Protein AF-W0BCX4-F1 (afdb_monomer_lite)

Radius of gyration: 20.54 Å; chains: 1; bounding box: 32×26×58 Å

pLDDT: mean 71.46, std 12.43, range [44.62, 90.5]

Structure (mmCIF, N/CA/C/O backbone):
data_AF-W0BCX4-F1
#
_entry.id   AF-W0BCX4-F1
#
loop_
_atom_site.group_PDB
_atom_site.id
_atom_site.type_symbol
_atom_site.label_atom_id
_atom_site.label_alt_id
_atom_site.label_comp_id
_atom_site.label_asym_id
_atom_site.label_entity_id
_atom_site.label_seq_id
_atom_site.pdbx_PDB_ins_code
_atom_site.Cartn_x
_atom_site.Cartn_y
_atom_site.Cartn_z
_atom_site.occupancy
_atom_site.B_iso_or_equiv
_atom_site.auth_seq_id
_atom_site.auth_comp_id
_atom_site.auth_asym_id
_atom_site.auth_atom_id
_atom_site.pdbx_PDB_model_num
ATOM 1 N N . MET A 1 1 ? -10.054 -1.560 -6.297 1.00 82.12 1 MET A N 1
ATOM 2 C CA . MET A 1 1 ? -8.993 -2.156 -5.450 1.00 82.12 1 MET A CA 1
ATOM 3 C C . MET A 1 1 ? -9.048 -1.491 -4.090 1.00 82.12 1 MET A C 1
ATOM 5 O O . MET A 1 1 ? -9.155 -0.272 -4.036 1.00 82.12 1 MET A O 1
ATOM 9 N N . LYS A 1 2 ? -8.957 -2.267 -3.002 1.00 73.25 2 LYS A N 1
ATOM 10 C CA . LYS A 1 2 ? -8.953 -1.707 -1.643 1.00 73.25 2 LYS A CA 1
ATOM 11 C C . LYS A 1 2 ? -7.649 -0.959 -1.394 1.00 73.25 2 LYS A C 1
ATOM 13 O O . LYS A 1 2 ? -6.595 -1.589 -1.286 1.00 73.25 2 LYS A O 1
ATOM 18 N N . SER A 1 3 ? -7.746 0.358 -1.290 1.00 79.62 3 SER A N 1
ATOM 19 C CA . SER A 1 3 ? -6.616 1.248 -1.054 1.00 79.62 3 SER A CA 1
ATOM 20 C C . SER A 1 3 ? -6.802 2.019 0.237 1.00 79.62 3 SER A C 1
ATOM 22 O O . SER A 1 3 ? -7.911 2.377 0.627 1.00 79.62 3 SER A O 1
ATOM 24 N N . LEU A 1 4 ? -5.674 2.289 0.881 1.00 78.69 4 LEU A N 1
ATOM 25 C CA . LEU A 1 4 ? -5.589 3.207 2.000 1.00 78.69 4 LEU A CA 1
ATOM 26 C C . LEU A 1 4 ? -5.492 4.627 1.443 1.00 78.69 4 LEU A C 1
ATOM 28 O O . LEU A 1 4 ? -4.460 5.004 0.891 1.00 78.69 4 LEU A O 1
ATOM 32 N N . VAL A 1 5 ? -6.571 5.394 1.556 1.00 75.44 5 VAL A N 1
ATOM 33 C CA . VAL A 1 5 ? -6.655 6.766 1.048 1.00 75.44 5 VAL A CA 1
ATOM 34 C C . VAL A 1 5 ? -6.749 7.752 2.203 1.00 75.44 5 VAL A C 1
ATOM 36 O O . VAL A 1 5 ? -7.356 7.475 3.240 1.00 75.44 5 VAL A O 1
ATOM 39 N N . LYS A 1 6 ? -6.159 8.935 2.024 1.00 75.44 6 LYS A N 1
ATOM 40 C CA . LYS A 1 6 ? -6.373 10.077 2.916 1.00 75.44 6 LYS A CA 1
ATOM 41 C C . LYS A 1 6 ? -7.499 10.939 2.347 1.00 75.44 6 LYS A C 1
ATOM 43 O O . LYS A 1 6 ? -7.254 12.003 1.791 1.00 75.44 6 LYS A O 1
ATOM 48 N N . ALA A 1 7 ? -8.726 10.431 2.443 1.00 74.38 7 ALA A N 1
ATOM 49 C CA . ALA A 1 7 ? -9.913 11.085 1.894 1.00 74.38 7 ALA A CA 1
ATOM 50 C C . ALA A 1 7 ? -10.274 12.385 2.638 1.00 74.38 7 ALA A C 1
ATOM 52 O O . ALA A 1 7 ? -10.776 13.329 2.033 1.00 74.38 7 ALA A O 1
ATOM 53 N N . LYS A 1 8 ? -9.996 12.460 3.948 1.00 79.50 8 LYS A N 1
ATOM 54 C CA . LYS A 1 8 ? -10.287 13.634 4.783 1.00 79.50 8 LYS A CA 1
ATOM 55 C C . LYS A 1 8 ? -9.016 14.246 5.364 1.00 79.50 8 LYS A C 1
ATOM 57 O O . LYS A 1 8 ? -7.992 13.585 5.529 1.00 79.50 8 LYS A O 1
ATOM 62 N N . ARG A 1 9 ? -9.094 15.538 5.703 1.00 78.75 9 ARG A N 1
ATOM 63 C CA . ARG A 1 9 ? -7.990 16.296 6.325 1.00 78.75 9 ARG A CA 1
ATOM 64 C C . ARG A 1 9 ? -7.765 15.930 7.802 1.00 78.75 9 ARG A C 1
ATOM 66 O O . ARG A 1 9 ? -6.776 16.355 8.389 1.00 78.75 9 ARG A O 1
ATOM 73 N N . GLU A 1 10 ? -8.669 15.145 8.377 1.00 82.75 10 GLU A N 1
ATOM 74 C CA . GLU A 1 10 ? -8.606 14.627 9.742 1.00 82.75 10 GLU A CA 1
ATOM 75 C C . GLU A 1 10 ? -7.475 13.591 9.902 1.00 82.75 10 GLU A C 1
ATOM 77 O O . GLU A 1 10 ? -7.052 12.966 8.924 1.00 82.75 10 GLU A O 1
ATOM 82 N N . PRO A 1 11 ? -6.943 13.399 11.120 1.00 76.00 11 PRO A N 1
ATOM 83 C CA . PRO A 1 11 ? -5.979 12.340 11.384 1.00 76.00 11 PRO A CA 1
ATOM 84 C C . PRO A 1 11 ? -6.655 10.966 11.256 1.00 76.00 11 PRO A C 1
ATOM 86 O O . PRO A 1 11 ? -7.531 10.612 12.040 1.00 76.00 11 PRO A O 1
ATOM 89 N N . GLY A 1 12 ? -6.241 10.191 10.255 1.00 83.19 12 GLY A N 1
ATOM 90 C CA . GLY A 1 12 ? -6.777 8.864 9.970 1.00 83.19 12 GLY A CA 1
ATOM 91 C C . GLY A 1 12 ? -6.384 8.385 8.575 1.00 83.19 12 GLY A C 1
ATOM 92 O O . GLY A 1 12 ? -5.940 9.168 7.735 1.00 83.19 12 GLY A O 1
ATOM 93 N N . ILE A 1 13 ? -6.515 7.081 8.345 1.00 81.19 13 ILE A N 1
ATOM 94 C CA . ILE A 1 13 ? -6.379 6.463 7.026 1.00 81.19 13 ILE A CA 1
ATOM 95 C C . ILE A 1 13 ? -7.617 5.598 6.829 1.00 81.19 13 ILE A C 1
ATOM 97 O O . ILE A 1 13 ? -7.966 4.805 7.705 1.00 81.19 13 ILE A O 1
ATOM 101 N N . TRP A 1 14 ? -8.277 5.757 5.688 1.00 82.81 14 TRP A N 1
ATOM 102 C CA . TRP A 1 14 ? -9.524 5.065 5.385 1.00 82.81 14 TRP A CA 1
ATOM 103 C C . TRP A 1 14 ? -9.292 4.026 4.296 1.00 82.81 14 TRP A C 1
ATOM 105 O O . TRP A 1 14 ? -8.447 4.213 3.422 1.00 82.81 14 TRP A O 1
ATOM 115 N N . MET A 1 15 ? -10.028 2.917 4.365 1.00 84.75 15 MET A N 1
ATOM 116 C CA . MET A 1 15 ? -10.059 1.939 3.282 1.00 84.75 15 MET A CA 1
ATOM 117 C C . MET A 1 15 ? -11.231 2.235 2.363 1.00 84.75 15 MET A C 1
ATOM 119 O O . MET A 1 15 ? -12.383 2.125 2.778 1.00 84.75 15 MET A O 1
ATOM 123 N N . GLU A 1 16 ? -10.923 2.541 1.111 1.00 83.19 16 GLU A N 1
ATOM 124 C CA . GLU A 1 16 ? -11.910 2.748 0.055 1.00 83.19 16 GLU A CA 1
ATOM 125 C C . GLU A 1 16 ? -11.582 1.843 -1.134 1.00 83.19 16 GLU A C 1
ATOM 127 O O . GLU A 1 16 ? -10.432 1.428 -1.319 1.00 83.19 16 GLU A O 1
ATOM 132 N N . ASP A 1 17 ? -12.598 1.487 -1.922 1.00 85.19 17 ASP A N 1
ATOM 133 C CA . ASP A 1 17 ? -12.366 0.794 -3.185 1.00 85.19 17 ASP A CA 1
ATOM 134 C C . ASP A 1 17 ? -12.180 1.829 -4.294 1.00 85.19 17 ASP A C 1
ATOM 136 O O . ASP A 1 17 ? -13.101 2.564 -4.638 1.00 85.19 17 ASP A O 1
ATOM 140 N N . VAL A 1 18 ? -10.958 1.906 -4.815 1.00 83.38 18 VAL A N 1
ATOM 141 C CA . VAL A 1 18 ? -10.570 2.844 -5.874 1.00 83.38 18 VAL A CA 1
ATOM 142 C C . VAL A 1 18 ? -10.119 2.078 -7.115 1.00 83.38 18 VAL A C 1
ATOM 144 O O . VAL A 1 18 ? -9.559 0.983 -6.983 1.00 83.38 18 VAL A O 1
ATOM 147 N N . PRO A 1 19 ? -10.332 2.606 -8.330 1.00 84.25 19 PRO A N 1
ATOM 148 C CA . PRO A 1 19 ? -9.811 1.980 -9.540 1.00 84.25 19 PRO A CA 1
ATOM 149 C C . PRO A 1 19 ? -8.280 1.864 -9.487 1.00 84.25 19 PRO A C 1
ATOM 151 O O . PRO A 1 19 ? -7.604 2.580 -8.747 1.00 84.25 19 PRO A O 1
ATOM 154 N N . VAL A 1 20 ? -7.732 0.921 -10.256 1.00 81.25 20 VAL A N 1
ATOM 155 C CA . VAL A 1 20 ? -6.276 0.784 -10.391 1.00 81.25 20 VAL A CA 1
ATOM 156 C C . VAL A 1 20 ? -5.746 2.045 -11.085 1.00 81.25 20 VAL A C 1
ATOM 158 O O . VAL A 1 20 ? -6.304 2.418 -12.116 1.00 81.25 20 VAL A O 1
ATOM 161 N N . PRO A 1 21 ? -4.718 2.718 -10.538 1.00 81.81 21 PRO A N 1
ATOM 162 C CA . PRO A 1 21 ? -4.155 3.904 -11.169 1.00 81.81 21 PRO A CA 1
ATOM 163 C C . PRO A 1 21 ? -3.426 3.540 -12.466 1.00 81.81 21 PRO A C 1
ATOM 165 O O . PRO A 1 21 ? -2.776 2.495 -12.549 1.00 81.81 21 PRO A O 1
ATOM 168 N N . GLU A 1 22 ? -3.500 4.423 -13.459 1.00 82.81 22 GLU A N 1
ATOM 169 C CA . GLU A 1 22 ? -2.619 4.368 -14.626 1.00 82.81 22 GLU A CA 1
ATOM 170 C C . GLU A 1 22 ? -1.201 4.782 -14.205 1.00 82.81 22 GLU A C 1
ATOM 172 O O . GLU A 1 22 ? -1.027 5.737 -13.448 1.00 82.81 22 GLU A O 1
ATOM 177 N N . TYR A 1 23 ? -0.189 4.045 -14.660 1.00 83.25 23 TYR A N 1
ATOM 178 C CA . TYR A 1 23 ? 1.219 4.277 -14.331 1.00 83.25 23 TYR A CA 1
ATOM 179 C C . TYR A 1 23 ? 2.019 4.549 -15.612 1.00 83.25 23 TYR A C 1
ATOM 181 O O . TYR A 1 23 ? 1.769 3.927 -16.648 1.00 83.25 23 TYR A O 1
ATOM 189 N N . GLY A 1 24 ? 2.957 5.501 -15.564 1.00 86.75 24 GLY A N 1
ATOM 190 C CA . GLY A 1 24 ? 3.831 5.833 -16.690 1.00 86.75 24 GLY A CA 1
ATOM 191 C C . GLY A 1 24 ? 5.022 4.878 -16.834 1.00 86.75 24 GLY A C 1
ATOM 192 O O . GLY A 1 24 ? 5.230 3.980 -16.023 1.00 86.75 24 GLY A O 1
ATOM 193 N N . VAL A 1 25 ? 5.8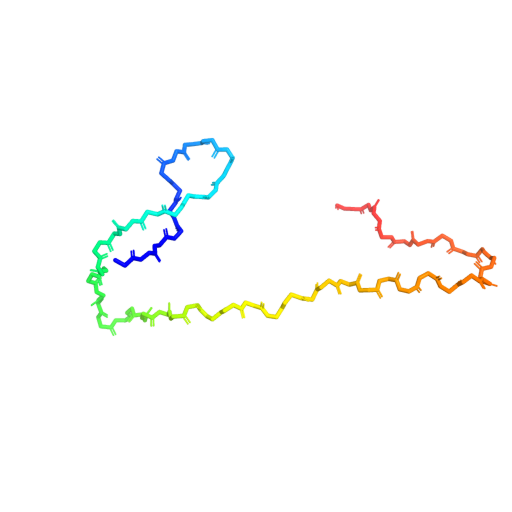59 5.105 -17.853 1.00 84.88 25 VAL A N 1
ATOM 194 C CA . VAL A 1 25 ? 7.052 4.275 -18.152 1.00 84.88 25 VAL A CA 1
ATOM 195 C C . VAL A 1 25 ? 8.045 4.199 -16.980 1.00 84.88 25 VAL A C 1
ATOM 197 O O . VAL A 1 25 ? 8.746 3.202 -16.840 1.00 84.88 25 VAL A O 1
ATOM 200 N N . ASN A 1 26 ? 8.090 5.229 -16.128 1.00 90.50 26 ASN A N 1
ATOM 201 C CA . ASN A 1 26 ? 9.008 5.315 -14.986 1.00 90.50 26 ASN A CA 1
ATOM 202 C C . ASN A 1 26 ? 8.331 5.062 -13.629 1.00 90.50 26 ASN A C 1
ATOM 204 O O . ASN A 1 26 ? 8.994 5.160 -12.597 1.00 90.50 26 ASN A O 1
ATOM 208 N N . ASP A 1 27 ? 7.034 4.756 -13.615 1.00 87.06 27 ASP A N 1
ATOM 209 C CA . ASP A 1 27 ? 6.301 4.477 -12.385 1.00 87.06 27 ASP A CA 1
ATOM 210 C C . ASP A 1 27 ? 6.241 2.971 -12.130 1.00 87.06 27 ASP A C 1
ATOM 212 O O . ASP A 1 27 ? 6.108 2.159 -13.046 1.00 87.06 27 ASP A O 1
ATOM 216 N N . VAL A 1 28 ? 6.312 2.585 -10.856 1.00 79.56 28 VAL A N 1
ATOM 217 C CA . VAL A 1 28 ? 6.224 1.183 -10.440 1.00 79.56 28 VAL A CA 1
ATOM 218 C C . VAL A 1 28 ? 5.014 0.960 -9.543 1.00 79.56 28 VAL A C 1
ATOM 220 O O . VAL A 1 28 ? 4.815 1.645 -8.539 1.00 79.56 28 VAL A O 1
ATOM 223 N N . LEU A 1 29 ? 4.206 -0.043 -9.885 1.00 80.81 29 LEU A N 1
ATOM 224 C CA . LEU A 1 29 ? 3.062 -0.456 -9.081 1.00 80.81 29 LEU A CA 1
ATOM 225 C C . LEU A 1 29 ? 3.519 -1.415 -7.970 1.00 80.81 29 LEU A C 1
A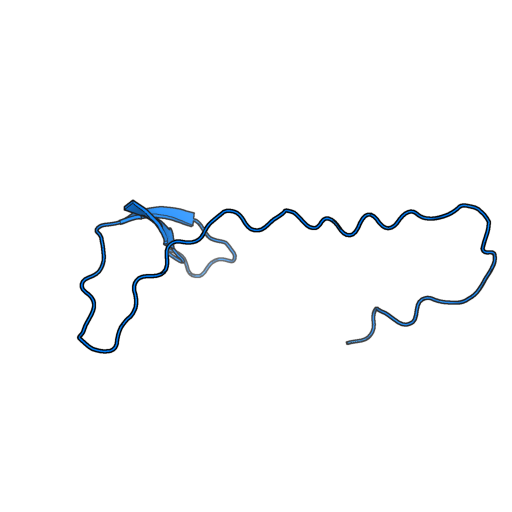TOM 227 O O . LEU A 1 29 ? 3.886 -2.562 -8.228 1.00 80.81 29 LEU A O 1
ATOM 231 N N . ILE A 1 30 ? 3.481 -0.959 -6.717 1.00 80.00 30 ILE A N 1
ATOM 232 C CA . ILE A 1 30 ? 3.935 -1.740 -5.557 1.00 80.00 30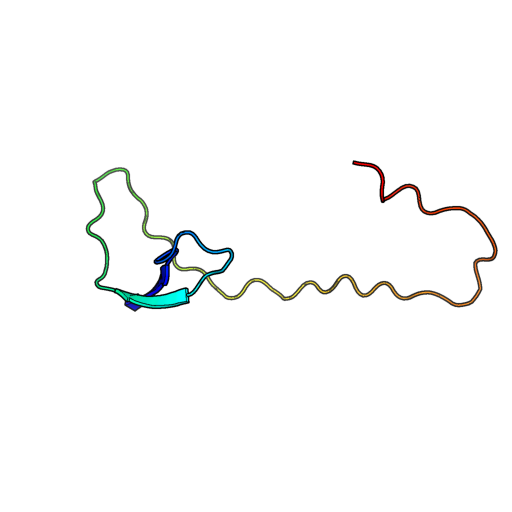 ILE A CA 1
ATOM 233 C C . ILE A 1 30 ? 2.735 -2.363 -4.836 1.00 80.00 30 ILE A C 1
ATOM 235 O O . ILE A 1 30 ? 1.857 -1.666 -4.330 1.00 80.00 30 ILE A O 1
ATOM 239 N N . LYS A 1 31 ? 2.721 -3.696 -4.716 1.00 80.44 31 LYS A N 1
ATOM 240 C CA . LYS A 1 31 ? 1.726 -4.423 -3.913 1.00 80.44 31 LYS A CA 1
ATOM 241 C C . LYS A 1 31 ? 2.227 -4.612 -2.481 1.00 80.44 31 LYS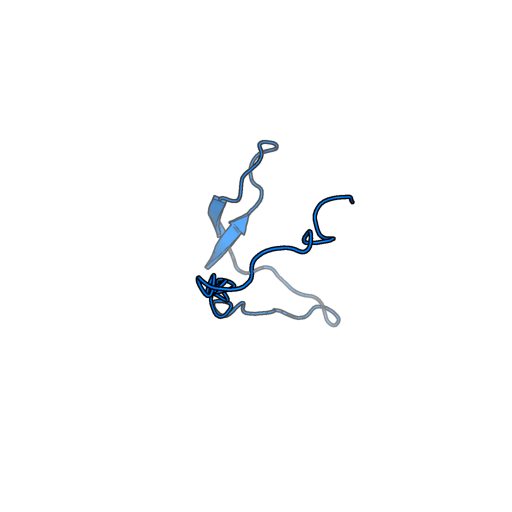 A C 1
ATOM 243 O O . LYS A 1 31 ? 3.107 -5.434 -2.230 1.00 80.44 31 LYS A O 1
ATOM 248 N N . ILE A 1 32 ? 1.630 -3.889 -1.534 1.00 77.62 32 ILE A N 1
ATOM 249 C CA . ILE A 1 32 ? 1.965 -3.998 -0.109 1.00 77.62 32 ILE A CA 1
ATOM 250 C C . ILE A 1 32 ? 1.498 -5.363 0.422 1.00 77.62 32 ILE A C 1
ATOM 252 O O . ILE A 1 32 ? 0.309 -5.684 0.409 1.00 77.62 32 ILE A O 1
ATOM 256 N N . LYS A 1 33 ? 2.440 -6.177 0.908 1.00 80.19 33 LYS A N 1
ATOM 257 C CA . LYS A 1 33 ? 2.142 -7.335 1.765 1.00 80.19 33 LYS A CA 1
ATOM 258 C C . LYS A 1 33 ? 2.043 -6.851 3.212 1.00 80.19 33 LYS A C 1
ATOM 260 O O . LYS A 1 33 ? 2.684 -5.863 3.561 1.00 80.19 33 LYS A O 1
ATOM 265 N N . LYS A 1 34 ? 1.250 -7.531 4.053 1.00 77.25 34 LYS A N 1
ATOM 266 C CA . LYS A 1 34 ? 1.186 -7.222 5.494 1.00 77.25 34 LYS A CA 1
ATOM 267 C C . LYS A 1 34 ? 2.618 -7.139 6.038 1.00 77.25 34 LYS A C 1
ATOM 269 O O . LYS A 1 34 ? 3.342 -8.127 5.884 1.00 77.25 34 LYS A O 1
ATOM 274 N N . PRO A 1 35 ? 3.034 -6.005 6.634 1.00 70.50 35 PRO A N 1
ATOM 275 C CA . PRO A 1 35 ? 4.302 -5.984 7.336 1.00 70.50 35 PRO A CA 1
ATOM 276 C C . PRO A 1 35 ? 4.219 -7.035 8.449 1.00 70.50 35 PRO A C 1
ATOM 278 O O . PRO A 1 35 ? 3.145 -7.192 9.045 1.00 70.50 35 PRO A O 1
ATOM 281 N N . PRO A 1 36 ? 5.294 -7.790 8.727 1.00 65.75 36 PRO A N 1
ATOM 282 C CA . PRO A 1 36 ? 5.322 -8.589 9.938 1.00 65.75 36 PRO A CA 1
ATOM 283 C C . PRO A 1 36 ? 5.059 -7.632 11.102 1.00 65.75 36 PRO A C 1
ATOM 285 O O . PRO A 1 36 ? 5.728 -6.606 11.225 1.00 65.75 36 PRO A O 1
ATOM 288 N N . SER A 1 37 ? 4.034 -7.916 11.906 1.00 53.78 37 SER A N 1
ATOM 289 C CA . SER A 1 37 ? 3.769 -7.179 13.137 1.00 53.78 37 SER A CA 1
ATOM 290 C C . SER A 1 37 ? 4.930 -7.430 14.091 1.00 53.78 37 SER A C 1
ATOM 292 O O . SER A 1 37 ? 4.884 -8.336 14.916 1.00 53.78 37 SER A O 1
ATOM 294 N N . VAL A 1 38 ? 5.993 -6.642 13.957 1.00 62.00 38 VAL A N 1
ATOM 295 C CA . VAL A 1 38 ? 7.052 -6.561 14.954 1.00 62.00 38 VAL A CA 1
ATOM 296 C C . VAL A 1 38 ? 6.493 -5.700 16.075 1.00 62.00 38 VAL A C 1
ATOM 298 O O . VAL A 1 38 ? 6.719 -4.496 16.146 1.00 62.00 38 VAL A O 1
ATOM 301 N N . VAL A 1 39 ? 5.685 -6.318 16.932 1.00 64.50 39 VAL A N 1
ATOM 302 C CA . VAL A 1 39 ? 5.565 -5.827 18.300 1.00 64.50 39 VAL A CA 1
ATOM 303 C C . VAL A 1 39 ? 6.962 -5.969 18.895 1.00 64.50 39 VAL A C 1
ATOM 305 O O . VAL A 1 39 ? 7.480 -7.088 18.909 1.00 64.50 39 VAL A O 1
ATOM 308 N N . PRO A 1 40 ? 7.622 -4.888 19.342 1.00 61.34 40 PRO A N 1
ATOM 309 C CA . PRO A 1 40 ? 8.801 -5.056 20.162 1.00 61.34 40 PRO A CA 1
ATOM 310 C C . PRO A 1 40 ? 8.307 -5.726 21.441 1.00 61.34 40 P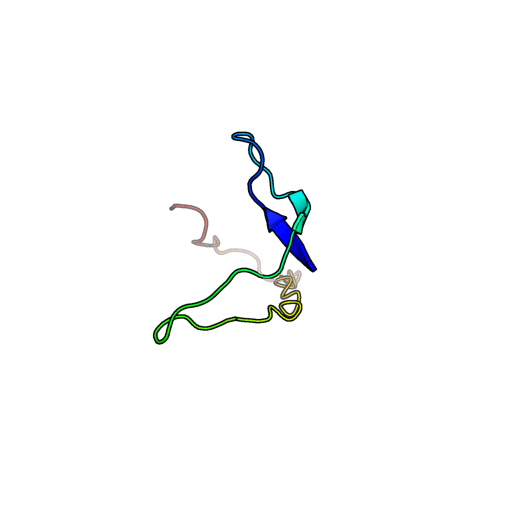RO A C 1
ATOM 312 O O . PRO A 1 40 ? 7.708 -5.086 22.305 1.00 61.34 40 PRO A O 1
ATOM 315 N N . THR A 1 41 ? 8.467 -7.045 21.531 1.00 62.62 41 THR A N 1
ATOM 316 C CA . THR A 1 41 ? 8.265 -7.773 22.775 1.00 62.62 41 THR A CA 1
ATOM 317 C C . THR A 1 41 ? 9.385 -7.318 23.697 1.00 62.62 41 THR A C 1
ATOM 319 O O . THR A 1 41 ? 10.450 -7.924 23.761 1.00 62.62 41 THR A O 1
ATOM 322 N N . PHE A 1 42 ? 9.165 -6.187 24.366 1.00 62.47 42 PHE A N 1
ATOM 323 C CA . PHE A 1 42 ? 9.948 -5.775 25.513 1.00 62.47 42 PHE A CA 1
ATOM 324 C C . PHE A 1 42 ? 9.665 -6.806 26.599 1.00 62.47 42 PHE A C 1
ATOM 326 O O . PHE A 1 42 ? 8.756 -6.649 27.413 1.00 62.47 42 PHE A O 1
ATOM 333 N N . THR A 1 43 ? 10.403 -7.913 26.575 1.00 55.12 43 THR A N 1
ATOM 334 C CA . THR A 1 43 ? 10.487 -8.804 27.722 1.00 55.12 43 THR A CA 1
ATOM 335 C C . THR A 1 43 ? 11.172 -8.010 28.818 1.00 55.12 43 THR A C 1
ATOM 337 O O . THR A 1 43 ? 12.395 -7.891 28.855 1.00 55.12 43 THR A O 1
ATOM 340 N N . PHE A 1 44 ? 10.361 -7.392 29.669 1.00 55.81 44 PHE A N 1
ATOM 341 C CA . PHE A 1 44 ? 10.803 -6.815 30.921 1.00 55.81 44 PHE A CA 1
ATOM 342 C C . PHE A 1 44 ? 11.240 -7.979 31.807 1.00 55.81 44 PHE A C 1
ATOM 344 O O . PHE A 1 44 ? 10.418 -8.616 32.462 1.00 55.81 44 PHE A O 1
ATOM 351 N N . THR A 1 45 ? 12.523 -8.325 31.749 1.00 60.09 45 THR A N 1
ATOM 352 C CA . THR A 1 45 ? 13.129 -9.320 32.630 1.00 60.09 45 THR A CA 1
ATOM 353 C C . THR A 1 45 ? 13.059 -8.767 34.056 1.00 60.09 45 THR A C 1
ATOM 355 O O . THR A 1 45 ? 13.722 -7.766 34.347 1.00 60.09 45 THR A O 1
ATOM 358 N N . PRO A 1 46 ? 12.257 -9.354 34.964 1.00 52.06 46 PRO A N 1
ATOM 359 C CA . PRO A 1 46 ? 12.193 -8.889 36.340 1.00 52.06 46 PRO A CA 1
ATOM 360 C C . PRO A 1 46 ? 13.513 -9.282 37.010 1.00 52.06 46 PRO A C 1
ATOM 362 O O . PRO A 1 46 ? 13.764 -10.462 37.237 1.00 52.06 46 PRO A O 1
ATOM 365 N N . GLY A 1 47 ? 14.394 -8.312 37.258 1.00 64.38 47 GLY A N 1
ATOM 366 C CA . GLY A 1 47 ? 15.685 -8.578 37.905 1.00 64.38 47 GLY A CA 1
ATOM 367 C C . GLY A 1 47 ? 16.796 -7.560 37.651 1.00 64.38 47 GLY A C 1
ATOM 368 O O . GLY A 1 47 ? 17.787 -7.576 38.372 1.00 64.38 47 GLY A O 1
ATOM 369 N N . MET A 1 48 ? 16.657 -6.648 36.680 1.00 57.56 48 MET A N 1
ATOM 370 C CA . MET A 1 48 ? 17.622 -5.554 36.497 1.00 57.56 48 MET A CA 1
ATOM 371 C C . MET A 1 48 ? 17.178 -4.308 37.264 1.00 57.56 48 MET A C 1
ATOM 373 O O . MET A 1 48 ? 16.491 -3.427 36.746 1.00 57.56 48 MET A O 1
ATOM 377 N N . THR A 1 49 ? 17.576 -4.238 38.529 1.00 59.12 49 THR A N 1
ATOM 378 C CA . THR A 1 49 ? 17.498 -3.022 39.336 1.00 59.12 49 THR A CA 1
ATOM 379 C C . THR A 1 49 ? 18.482 -1.993 38.772 1.00 59.12 49 THR A C 1
ATOM 381 O O . THR A 1 49 ? 19.689 -2.155 38.896 1.00 59.12 49 THR A O 1
ATOM 384 N N . GLY A 1 50 ? 17.955 -0.927 38.166 1.00 60.19 50 GLY A N 1
ATOM 385 C CA . GLY A 1 50 ? 18.669 0.331 37.945 1.00 60.19 50 GLY A CA 1
ATOM 386 C C . GLY A 1 50 ? 19.638 0.372 36.761 1.00 60.19 50 GLY A C 1
ATOM 387 O O . GLY A 1 50 ? 20.797 0.021 36.888 1.00 60.19 50 GLY A O 1
ATOM 388 N N . HIS A 1 51 ? 19.190 0.930 35.638 1.00 53.50 51 HIS A N 1
ATOM 389 C CA . HIS A 1 51 ? 19.780 2.137 35.043 1.00 53.50 51 HIS A CA 1
ATOM 390 C C . HIS A 1 51 ? 18.834 2.645 33.941 1.00 53.50 51 HIS A C 1
ATOM 392 O O . HIS A 1 51 ? 18.319 1.878 33.134 1.00 53.50 51 HIS A O 1
ATOM 398 N N . ARG A 1 52 ? 18.536 3.950 33.984 1.00 52.78 52 ARG A N 1
ATOM 399 C CA . ARG A 1 52 ? 17.571 4.668 33.134 1.00 52.78 52 ARG A CA 1
ATOM 400 C C . ARG A 1 52 ? 17.717 4.309 31.647 1.00 52.78 52 ARG A C 1
ATOM 402 O O . ARG A 1 52 ? 18.793 4.480 31.086 1.00 52.78 52 ARG A O 1
ATOM 409 N N . LEU A 1 53 ? 16.614 3.917 31.005 1.00 57.41 53 LEU A N 1
ATOM 410 C CA . LEU A 1 53 ? 16.491 3.866 29.544 1.00 57.41 53 LEU A CA 1
ATOM 411 C C . LEU A 1 53 ? 16.731 5.276 28.965 1.00 57.41 53 LEU A C 1
ATOM 413 O O . LEU A 1 53 ? 15.959 6.181 29.288 1.00 57.41 53 LEU A O 1
ATOM 417 N N . PRO A 1 54 ? 17.738 5.505 28.101 1.00 55.44 54 PRO A N 1
ATOM 418 C CA . PRO A 1 54 ? 17.900 6.771 27.407 1.00 55.44 54 PRO A CA 1
ATOM 419 C C . PRO A 1 54 ? 17.128 6.689 26.091 1.00 55.44 54 PRO A C 1
ATOM 421 O O . PRO A 1 54 ? 17.722 6.635 25.021 1.00 55.44 54 PRO A O 1
ATOM 424 N N . PHE A 1 55 ? 15.802 6.585 26.137 1.00 53.31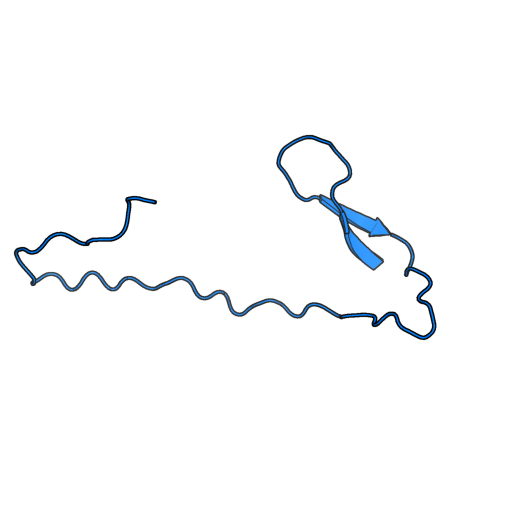 55 PHE A N 1
ATOM 425 C CA . PHE A 1 55 ? 15.035 6.605 24.892 1.00 53.31 55 PHE A CA 1
ATOM 426 C C . PHE A 1 55 ? 13.613 7.111 25.088 1.00 53.31 55 PHE A C 1
ATOM 428 O O . PHE A 1 55 ? 12.645 6.405 24.842 1.00 53.31 55 PHE A O 1
ATOM 435 N N . LEU A 1 56 ? 13.497 8.354 25.553 1.00 53.62 56 LEU A N 1
ATOM 436 C CA . LEU A 1 56 ? 12.398 9.227 25.145 1.00 53.62 56 LEU A CA 1
ATOM 437 C C . LEU A 1 56 ? 12.789 10.687 25.406 1.00 53.62 56 LEU A C 1
ATOM 439 O O . LEU A 1 56 ? 12.392 11.317 26.381 1.00 53.62 56 LEU A O 1
ATOM 443 N N . SER A 1 57 ? 13.666 11.209 24.556 1.00 48.41 57 SER A N 1
ATOM 444 C CA . SER A 1 57 ? 13.877 12.650 24.393 1.00 48.41 57 SER A CA 1
ATOM 445 C C . SER A 1 57 ? 14.410 12.904 22.989 1.00 48.41 57 SER A C 1
ATOM 447 O O . SER A 1 57 ? 15.595 13.169 22.792 1.00 48.41 57 SER A O 1
ATOM 449 N N . ARG A 1 58 ? 13.525 12.751 22.006 1.00 44.62 58 ARG A N 1
ATOM 450 C CA . ARG A 1 58 ? 13.534 13.502 20.753 1.00 44.62 58 ARG A CA 1
ATOM 451 C C . ARG A 1 58 ? 12.170 13.399 20.098 1.00 44.62 58 ARG A C 1
ATOM 453 O O . ARG A 1 58 ? 11.627 12.274 20.100 1.00 44.62 58 ARG A O 1
#

Foldseek 3Di:
DFDFDPPDPDPDTDTDDDDDDDDDPPDDDDDDDPDPPPPVPPPPPPPDDDDDDPPDDD

Organism: NCBI:txid1268635

Sequence (58 aa):
MKSLVKAKREPGIWMEDVPVPEYGVNDVLIKIKKPPSVVPTFTFTPGMTGHRLPFLSR

Secondary structure (DSSP, 8-state):
-EEEE--SSSS--EEEE-PPPP--TT-----PPPPP---------TT-----------